Protein AF-K1XRM5-F1 (afdb_monomer_lite)

Structure (mmCIF, N/CA/C/O backbone):
data_AF-K1XRM5-F1
#
_entry.id   AF-K1XRM5-F1
#
loop_
_atom_site.group_PDB
_atom_site.id
_atom_site.type_symbol
_atom_site.label_atom_id
_atom_site.label_alt_id
_atom_site.label_comp_id
_atom_site.label_asym_id
_atom_site.label_entity_id
_atom_site.label_seq_id
_atom_site.pdbx_PDB_ins_code
_atom_site.Cartn_x
_atom_site.Cartn_y
_atom_site.Cartn_z
_atom_site.occupancy
_atom_site.B_iso_or_equiv
_atom_site.auth_seq_id
_atom_site.auth_comp_id
_atom_site.auth_asym_id
_atom_site.auth_atom_id
_atom_site.pdbx_PDB_model_num
ATOM 1 N N . MET A 1 1 ? 15.473 -50.282 -46.578 1.00 41.94 1 MET A N 1
ATOM 2 C CA . MET A 1 1 ? 15.003 -48.894 -46.400 1.00 41.94 1 MET A CA 1
ATOM 3 C C . MET A 1 1 ? 13.535 -48.854 -46.760 1.00 41.94 1 MET A C 1
ATOM 5 O O . MET A 1 1 ? 13.214 -49.266 -47.862 1.00 41.94 1 MET A O 1
ATOM 9 N N . ILE A 1 2 ? 12.675 -48.417 -45.845 1.00 42.09 2 ILE A N 1
ATOM 10 C CA . ILE A 1 2 ? 11.669 -47.370 -46.072 1.00 42.09 2 ILE A CA 1
ATOM 11 C C . ILE A 1 2 ? 11.042 -47.088 -44.710 1.00 42.09 2 ILE A C 1
ATOM 13 O O . ILE A 1 2 ? 10.587 -47.981 -43.998 1.00 42.09 2 ILE A O 1
ATOM 17 N N . PHE A 1 3 ? 11.195 -45.829 -44.333 1.00 50.41 3 PHE A N 1
ATOM 18 C CA . PHE A 1 3 ? 10.871 -45.258 -43.048 1.00 50.41 3 PHE A CA 1
ATOM 19 C C . PHE A 1 3 ? 9.370 -44.983 -42.965 1.00 50.41 3 PHE A C 1
ATOM 21 O O . PHE A 1 3 ? 8.718 -44.648 -43.951 1.00 50.41 3 PHE A O 1
ATOM 28 N N . VAL A 1 4 ? 8.854 -45.148 -41.756 1.00 50.28 4 VAL A N 1
ATOM 29 C CA . VAL A 1 4 ? 7.488 -44.854 -41.327 1.00 50.28 4 VAL A CA 1
ATOM 30 C C . VAL A 1 4 ? 7.126 -43.406 -41.687 1.00 50.28 4 VAL A C 1
ATOM 32 O O . VAL A 1 4 ? 7.757 -42.468 -41.205 1.00 50.28 4 VAL A O 1
ATOM 35 N N . ASN A 1 5 ? 6.099 -43.223 -42.522 1.00 47.03 5 ASN A N 1
ATOM 36 C CA . ASN A 1 5 ? 5.488 -41.919 -42.784 1.00 47.03 5 ASN A CA 1
ATOM 37 C C . ASN A 1 5 ? 4.658 -41.505 -41.564 1.00 47.03 5 ASN A C 1
ATOM 39 O O . ASN A 1 5 ? 3.492 -41.870 -41.438 1.00 47.03 5 ASN A O 1
ATOM 43 N N . ALA A 1 6 ? 5.270 -40.741 -40.666 1.00 54.03 6 ALA A N 1
ATOM 44 C CA . ALA A 1 6 ? 4.614 -40.158 -39.506 1.00 54.03 6 ALA A CA 1
ATOM 45 C C . ALA A 1 6 ? 4.698 -38.635 -39.576 1.00 54.03 6 ALA A C 1
ATOM 47 O O . ALA A 1 6 ? 5.482 -38.038 -38.851 1.00 54.03 6 ALA A O 1
ATOM 48 N N . ILE A 1 7 ? 3.913 -37.993 -40.446 1.00 51.50 7 ILE A N 1
ATOM 49 C CA . ILE A 1 7 ? 3.671 -36.548 -40.329 1.00 51.50 7 ILE A CA 1
ATOM 50 C C . ILE A 1 7 ? 2.232 -36.240 -40.753 1.00 51.50 7 ILE A C 1
ATOM 52 O O . ILE A 1 7 ? 1.953 -35.826 -41.875 1.00 51.50 7 ILE A O 1
ATOM 56 N N . VAL A 1 8 ? 1.297 -36.451 -39.826 1.00 46.53 8 VAL A N 1
ATOM 57 C CA . VAL A 1 8 ? 0.005 -35.761 -39.852 1.00 46.53 8 VAL A CA 1
ATOM 58 C C . VAL A 1 8 ? 0.297 -34.323 -39.432 1.00 46.53 8 VAL A C 1
ATOM 60 O O . VAL A 1 8 ? 0.445 -34.020 -38.250 1.00 46.53 8 VAL A O 1
ATOM 63 N N . ALA A 1 9 ? 0.467 -33.448 -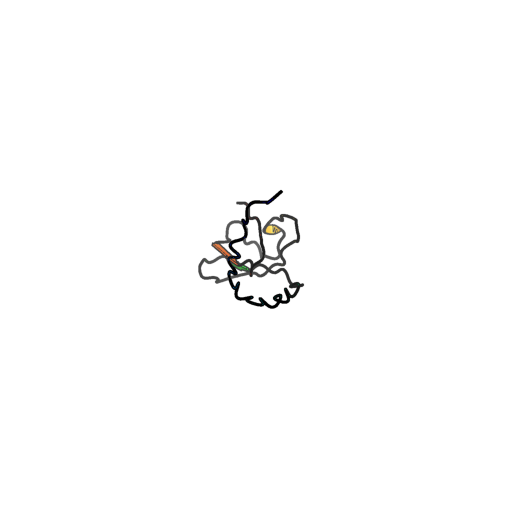40.420 1.00 42.41 9 ALA A N 1
ATOM 64 C CA . ALA A 1 9 ? 0.631 -32.016 -40.223 1.00 42.41 9 ALA A CA 1
ATOM 65 C C . ALA A 1 9 ? -0.708 -31.410 -39.774 1.00 42.41 9 ALA A C 1
ATOM 67 O O . ALA A 1 9 ? -1.519 -30.965 -40.584 1.00 42.41 9 ALA A O 1
ATOM 68 N N . ALA A 1 10 ? -0.954 -31.416 -38.465 1.00 45.06 10 ALA A N 1
ATOM 69 C CA . ALA A 1 10 ? -1.996 -30.607 -37.853 1.00 45.06 10 ALA A CA 1
ATOM 70 C C . ALA A 1 10 ? -1.551 -29.136 -37.885 1.00 45.06 10 ALA A C 1
ATOM 72 O O . ALA A 1 10 ? -0.864 -28.653 -36.987 1.00 45.06 10 ALA A O 1
ATOM 73 N N . ALA A 1 11 ? -1.914 -28.425 -38.951 1.00 44.50 11 ALA A N 1
ATOM 74 C CA . ALA A 1 11 ? -1.782 -26.977 -39.020 1.00 44.50 11 ALA A CA 1
ATOM 75 C C . ALA A 1 11 ? -2.887 -26.339 -38.163 1.00 44.50 11 ALA A C 1
ATOM 77 O O . ALA A 1 11 ? -3.964 -26.001 -38.651 1.00 44.50 11 ALA A O 1
ATOM 78 N N . LEU A 1 12 ? -2.632 -26.203 -36.861 1.00 43.72 12 LEU A N 1
ATOM 79 C CA . LEU A 1 12 ? -3.431 -25.342 -35.999 1.00 43.72 12 LEU A CA 1
ATOM 80 C C . LEU A 1 12 ? -3.073 -23.895 -36.363 1.00 43.72 12 LEU A C 1
ATOM 82 O O . LEU A 1 12 ? -2.015 -23.392 -35.986 1.00 43.72 12 LEU A O 1
ATOM 86 N N . ALA A 1 13 ? -3.929 -23.253 -37.155 1.00 44.94 13 ALA A N 1
ATOM 87 C CA . ALA A 1 13 ? -3.854 -21.831 -37.454 1.00 44.94 13 ALA A CA 1
ATOM 88 C C . ALA A 1 13 ? -4.023 -21.038 -36.148 1.00 44.94 13 ALA A C 1
ATOM 90 O O . ALA A 1 13 ? -5.131 -20.703 -35.735 1.00 44.94 13 ALA A O 1
ATOM 91 N N . ALA A 1 14 ? -2.908 -20.787 -35.464 1.00 42.59 14 ALA A N 1
ATOM 92 C CA . ALA A 1 14 ? -2.851 -19.899 -34.322 1.00 42.59 14 ALA A CA 1
ATOM 93 C C . ALA A 1 14 ? -3.034 -18.470 -34.838 1.00 42.59 14 ALA A C 1
ATOM 95 O O . ALA A 1 14 ? -2.126 -17.862 -35.404 1.00 42.59 14 ALA A O 1
ATOM 96 N N . SER A 1 15 ? -4.247 -17.955 -3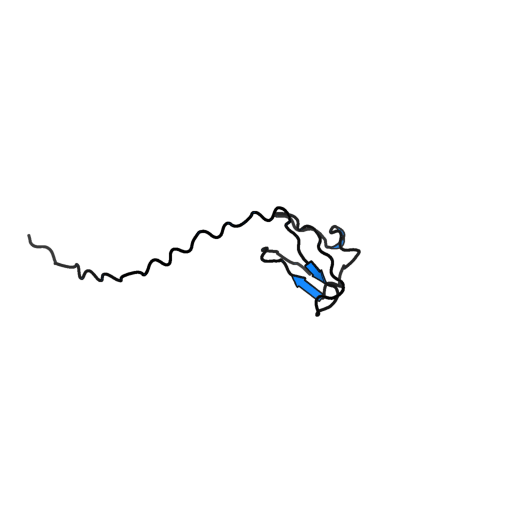4.672 1.00 41.19 15 SER A N 1
ATOM 97 C CA . SER A 1 15 ? -4.579 -16.540 -34.757 1.00 41.19 15 SER A CA 1
ATOM 98 C C . SER A 1 15 ? -3.599 -15.739 -33.899 1.00 41.19 15 SER A C 1
ATOM 100 O O . SER A 1 15 ? -3.694 -15.717 -32.672 1.00 41.19 15 SER A O 1
ATOM 102 N N . ILE A 1 16 ? -2.627 -15.112 -34.559 1.00 47.88 16 ILE A N 1
ATOM 103 C CA . ILE A 1 16 ? -1.686 -14.176 -33.955 1.00 47.88 16 ILE A CA 1
ATOM 104 C C . ILE A 1 16 ? -2.453 -12.925 -33.538 1.00 47.88 16 ILE A C 1
ATOM 106 O O . ILE A 1 16 ? -2.628 -11.980 -34.303 1.00 47.88 16 ILE A O 1
ATOM 110 N N . VAL A 1 17 ? -2.925 -12.920 -32.294 1.00 48.28 17 VAL A N 1
ATOM 111 C CA . VAL A 1 17 ? -3.232 -11.673 -31.602 1.00 48.28 17 VAL A CA 1
ATOM 112 C C . VAL A 1 17 ? -1.890 -10.976 -31.430 1.00 48.28 17 VAL A C 1
ATOM 114 O O . VAL A 1 17 ? -1.105 -11.322 -30.549 1.00 48.28 17 VAL A O 1
ATOM 117 N N . THR A 1 18 ? -1.586 -10.026 -32.312 1.00 54.06 18 THR A N 1
ATOM 118 C CA . THR A 1 18 ? -0.480 -9.096 -32.105 1.00 54.06 18 THR A CA 1
ATOM 119 C C . THR A 1 18 ? -0.869 -8.207 -30.930 1.00 54.06 18 THR A C 1
ATOM 121 O O . THR A 1 18 ? -1.416 -7.119 -31.109 1.00 54.06 18 THR A O 1
ATOM 124 N N . ALA A 1 19 ? -0.651 -8.699 -29.710 1.00 47.47 19 ALA A N 1
ATOM 125 C CA . ALA A 1 19 ? -0.632 -7.864 -28.529 1.00 47.47 19 ALA A CA 1
ATOM 126 C C . ALA A 1 19 ? 0.500 -6.860 -28.756 1.00 47.47 19 ALA A C 1
ATOM 128 O O . ALA A 1 19 ? 1.680 -7.201 -28.657 1.00 47.47 19 ALA A O 1
ATOM 129 N N . ALA A 1 20 ? 0.139 -5.643 -29.168 1.00 54.59 20 ALA A N 1
ATOM 130 C CA . ALA A 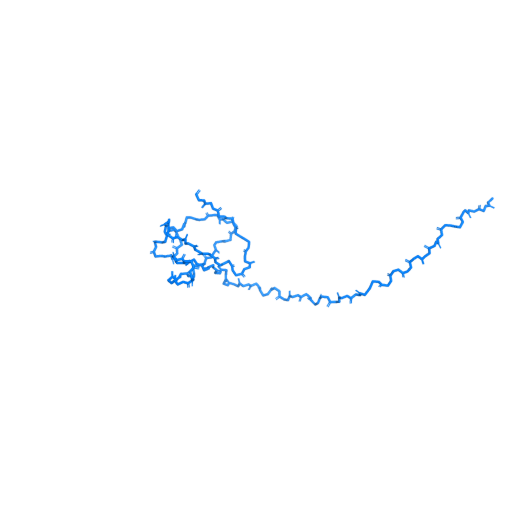1 20 ? 1.083 -4.544 -29.208 1.00 54.59 20 ALA A CA 1
ATOM 131 C C . ALA A 1 20 ? 1.742 -4.481 -27.823 1.00 54.59 20 ALA A C 1
ATOM 133 O O . ALA A 1 20 ? 1.016 -4.558 -26.825 1.00 54.59 20 ALA A O 1
ATOM 134 N N . PRO A 1 21 ? 3.080 -4.387 -27.732 1.00 50.91 21 PRO A N 1
ATOM 135 C CA . PRO A 1 21 ? 3.727 -4.214 -26.448 1.00 50.91 21 PRO A CA 1
ATOM 136 C C . PRO A 1 21 ? 3.120 -2.959 -25.836 1.00 50.91 21 PRO A C 1
ATOM 138 O O . PRO A 1 21 ? 3.292 -1.855 -26.361 1.00 50.91 21 PRO A O 1
ATOM 141 N N . ALA A 1 22 ? 2.339 -3.136 -24.768 1.00 50.50 22 ALA A N 1
ATOM 142 C CA . ALA A 1 22 ? 1.901 -2.020 -23.963 1.00 50.50 22 ALA A CA 1
ATOM 143 C C . ALA A 1 22 ? 3.191 -1.304 -23.586 1.00 50.50 22 ALA A C 1
ATOM 145 O O . ALA A 1 22 ? 4.064 -1.898 -22.951 1.00 50.50 22 ALA A O 1
ATOM 146 N N . LYS A 1 23 ? 3.363 -0.067 -24.064 1.00 46.12 23 LYS A N 1
ATOM 147 C CA . LYS A 1 23 ? 4.401 0.809 -23.543 1.00 46.12 23 LYS A CA 1
ATOM 148 C C . LYS A 1 23 ? 4.112 0.893 -22.053 1.00 46.12 23 LYS A C 1
ATOM 150 O O . LYS A 1 23 ? 3.224 1.633 -21.639 1.00 46.12 23 LYS A O 1
ATOM 155 N N . VAL A 1 24 ? 4.811 0.082 -21.265 1.00 47.91 24 VAL A N 1
ATOM 156 C CA . VAL A 1 24 ? 4.889 0.246 -19.825 1.00 47.91 24 VAL A CA 1
ATOM 157 C C . VAL A 1 24 ? 5.651 1.547 -19.685 1.00 47.91 24 VAL A C 1
ATOM 159 O O . VAL A 1 24 ? 6.878 1.570 -19.719 1.00 47.91 24 VAL A O 1
ATOM 162 N N . ALA A 1 25 ? 4.914 2.658 -19.677 1.00 50.19 25 ALA A N 1
ATOM 163 C CA . ALA A 1 25 ? 5.451 3.910 -19.205 1.00 50.19 25 ALA A CA 1
ATOM 164 C C . ALA A 1 25 ? 6.021 3.571 -17.833 1.00 50.19 25 ALA A C 1
ATOM 166 O O . ALA A 1 25 ? 5.279 3.149 -16.942 1.00 50.19 25 ALA A O 1
ATOM 167 N N . ILE A 1 26 ? 7.345 3.638 -17.714 1.00 50.31 26 ILE A N 1
ATOM 168 C CA . ILE A 1 26 ? 8.018 3.595 -16.428 1.00 50.31 26 ILE A CA 1
ATOM 169 C C . ILE A 1 26 ? 7.371 4.748 -15.672 1.00 50.31 26 ILE A C 1
ATOM 171 O O . ILE A 1 26 ? 7.604 5.910 -15.997 1.00 50.31 26 ILE A O 1
ATOM 175 N N . ARG A 1 27 ? 6.425 4.436 -14.781 1.00 54.06 27 ARG A N 1
ATOM 176 C CA . ARG A 1 27 ? 5.797 5.441 -13.936 1.00 54.06 27 ARG A CA 1
ATOM 177 C C . ARG A 1 27 ? 6.914 5.921 -13.027 1.00 54.06 27 ARG A C 1
ATOM 179 O O . ARG A 1 27 ? 7.237 5.248 -12.053 1.00 54.06 27 ARG A O 1
ATOM 186 N N . GLU A 1 28 ? 7.548 7.029 -13.407 1.00 56.12 28 GLU A N 1
ATOM 187 C CA . GLU A 1 28 ? 8.567 7.686 -12.583 1.00 56.12 28 GLU A CA 1
ATOM 188 C C . GLU A 1 28 ? 7.997 8.021 -11.197 1.00 56.12 28 GLU A C 1
ATOM 190 O O . GLU A 1 28 ? 8.704 7.955 -10.196 1.00 56.12 28 GLU A O 1
ATOM 195 N N . ASP A 1 29 ? 6.677 8.206 -11.121 1.00 61.69 29 ASP A N 1
ATOM 196 C CA . ASP A 1 29 ? 5.913 8.270 -9.883 1.00 61.69 29 ASP A CA 1
ATOM 197 C C . ASP A 1 29 ? 5.378 6.887 -9.470 1.00 61.69 29 ASP A C 1
ATOM 199 O O . ASP A 1 29 ? 4.230 6.522 -9.747 1.00 61.69 29 ASP A O 1
ATOM 203 N N . ARG A 1 30 ? 6.196 6.106 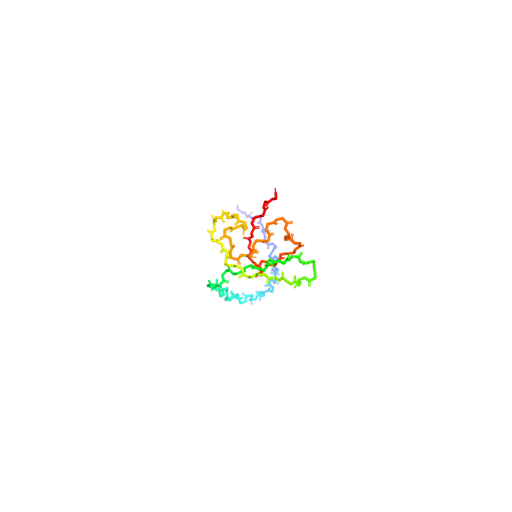-8.757 1.00 76.94 30 ARG A N 1
ATOM 204 C CA . ARG A 1 30 ? 5.717 4.929 -8.012 1.00 76.94 30 ARG A CA 1
ATOM 205 C C . ARG A 1 30 ? 4.948 5.399 -6.785 1.00 76.94 30 ARG A C 1
ATOM 207 O O . ARG A 1 30 ? 5.493 5.401 -5.695 1.00 76.94 30 ARG A O 1
ATOM 214 N N . LYS A 1 31 ? 3.710 5.844 -6.944 1.00 86.44 31 LYS A N 1
ATOM 215 C CA . LYS A 1 31 ? 2.853 6.229 -5.816 1.00 86.44 31 LYS A CA 1
ATOM 216 C C . LYS A 1 31 ? 1.924 5.076 -5.462 1.00 86.44 31 LYS A C 1
ATOM 218 O O . LYS A 1 31 ? 1.479 4.347 -6.346 1.00 86.44 31 LYS A O 1
ATOM 223 N N . ILE A 1 32 ? 1.645 4.917 -4.176 1.00 87.44 32 ILE A N 1
ATOM 224 C CA . ILE A 1 32 ? 0.560 4.067 -3.674 1.00 87.44 32 ILE A CA 1
ATOM 225 C C . ILE A 1 32 ? -0.440 4.946 -2.945 1.00 87.44 32 ILE A C 1
ATOM 227 O O . ILE A 1 32 ? -0.053 5.952 -2.364 1.00 87.44 32 ILE A O 1
ATOM 231 N N . LYS A 1 33 ? -1.713 4.567 -2.944 1.00 89.31 33 LYS A N 1
ATOM 232 C CA . LYS A 1 33 ? -2.761 5.280 -2.222 1.00 89.31 33 LYS A CA 1
ATOM 233 C C . LYS A 1 33 ? -3.149 4.502 -0.975 1.00 89.31 33 LYS A C 1
ATOM 235 O O . LYS A 1 33 ? -3.659 3.388 -1.058 1.00 89.31 33 LYS A O 1
ATOM 240 N N . LEU A 1 34 ? -2.917 5.114 0.179 1.00 89.06 34 LEU A N 1
ATOM 241 C CA . LEU A 1 34 ? -3.237 4.571 1.495 1.00 89.06 34 LEU A CA 1
ATOM 242 C C . LEU A 1 34 ? -4.404 5.356 2.081 1.00 89.06 34 LEU A C 1
ATOM 244 O O . LEU A 1 34 ? -4.347 6.582 2.146 1.00 89.06 34 LEU A O 1
ATOM 248 N N . CYS A 1 35 ? -5.459 4.668 2.505 1.00 89.38 35 CYS A N 1
ATOM 249 C CA . CYS A 1 35 ? -6.676 5.298 3.007 1.00 89.38 35 CYS A CA 1
ATOM 250 C C . CYS A 1 35 ? -7.019 4.805 4.409 1.00 89.38 35 CYS A C 1
ATOM 252 O O . CYS A 1 35 ? -6.959 3.607 4.702 1.00 89.38 35 CYS A O 1
ATOM 254 N N . LYS A 1 36 ? -7.451 5.741 5.261 1.00 88.81 36 LYS A N 1
ATOM 255 C CA . LYS A 1 36 ? -7.947 5.417 6.603 1.00 88.81 36 LYS A CA 1
ATOM 256 C C . LYS A 1 36 ? -9.328 4.758 6.580 1.00 88.81 36 LYS A C 1
ATOM 258 O O . LYS A 1 36 ? -9.650 3.964 7.455 1.00 88.81 36 LYS A O 1
ATOM 263 N N . ASP A 1 37 ? -10.146 5.096 5.588 1.00 86.50 37 ASP A N 1
ATOM 264 C CA . ASP A 1 37 ? -11.512 4.593 5.427 1.00 86.50 37 ASP A CA 1
ATOM 265 C C . ASP A 1 37 ? -11.585 3.526 4.322 1.00 86.50 37 ASP A C 1
ATOM 267 O O . ASP A 1 37 ? -10.854 3.597 3.331 1.00 86.50 37 ASP A O 1
ATOM 271 N N . LYS A 1 38 ? -12.511 2.572 4.465 1.00 85.06 38 LYS A N 1
ATOM 272 C CA . LYS A 1 38 ? -12.792 1.531 3.463 1.00 85.06 38 LYS A CA 1
ATOM 273 C C . LYS A 1 38 ? -13.407 2.078 2.174 1.00 85.06 38 LYS A C 1
ATOM 275 O O . LYS A 1 38 ? -13.337 1.437 1.134 1.00 85.06 38 LYS A O 1
ATOM 280 N N . ASN A 1 39 ? -13.992 3.270 2.233 1.00 86.56 39 ASN A N 1
ATOM 281 C CA . ASN A 1 39 ? -14.608 3.935 1.087 1.00 86.56 39 ASN A CA 1
ATOM 282 C C . ASN A 1 39 ? -13.625 4.817 0.299 1.00 86.56 39 ASN A C 1
ATOM 284 O O . ASN A 1 39 ? -14.059 5.704 -0.430 1.00 86.56 39 ASN A O 1
ATOM 288 N N . TYR A 1 40 ? -12.309 4.627 0.471 1.00 81.25 40 TYR A N 1
ATOM 289 C CA . TYR A 1 40 ? -11.267 5.459 -0.148 1.00 81.25 40 TYR A CA 1
ATOM 290 C C . TYR A 1 40 ? -11.394 6.958 0.179 1.00 81.25 40 TYR A C 1
ATOM 292 O O . TYR A 1 40 ? -11.030 7.824 -0.620 1.00 81.25 40 TYR A O 1
ATOM 300 N N . ASN A 1 41 ? -11.882 7.261 1.384 1.00 78.44 41 ASN A N 1
ATOM 301 C CA . ASN A 1 41 ? -11.926 8.608 1.942 1.00 78.44 41 ASN A CA 1
ATOM 302 C C . ASN A 1 41 ? -10.710 8.838 2.855 1.00 78.44 41 ASN A C 1
ATOM 304 O O . ASN A 1 41 ? -10.240 7.907 3.511 1.00 78.44 41 ASN A O 1
ATOM 308 N N . LYS A 1 42 ? -10.226 10.089 2.927 1.00 85.31 42 LYS A N 1
ATOM 309 C CA . LYS A 1 42 ? -9.041 10.493 3.717 1.00 85.31 42 LYS A CA 1
ATOM 310 C C . LYS A 1 42 ? -7.805 9.650 3.376 1.00 85.31 42 LYS A C 1
ATOM 312 O O . LYS A 1 42 ? -7.344 8.842 4.184 1.00 85.31 42 LYS A O 1
ATOM 317 N N . CYS A 1 43 ? -7.308 9.836 2.158 1.00 87.62 43 CYS A N 1
ATOM 318 C CA . CYS A 1 43 ? -6.164 9.102 1.642 1.00 87.62 43 CYS A CA 1
ATOM 319 C C . CYS A 1 43 ? -4.930 9.986 1.515 1.00 87.62 43 CYS A C 1
ATOM 321 O O . CYS A 1 43 ? -5.032 11.199 1.338 1.00 87.62 43 CYS A O 1
ATOM 323 N N . VAL A 1 44 ? -3.781 9.333 1.544 1.00 89.00 44 VAL A N 1
ATOM 324 C CA . VAL A 1 44 ? -2.469 9.903 1.261 1.00 89.00 44 VAL A CA 1
ATOM 325 C C . VAL A 1 44 ? -1.826 9.093 0.146 1.00 89.00 44 VAL A C 1
ATOM 327 O O . VAL A 1 44 ? -2.074 7.891 0.023 1.00 89.00 44 VAL A O 1
ATOM 330 N N . GLU A 1 45 ? -1.019 9.756 -0.675 1.00 90.00 45 GLU A N 1
ATOM 331 C CA . GLU A 1 45 ? -0.362 9.134 -1.826 1.00 90.00 45 GLU A CA 1
ATOM 332 C C . GLU A 1 45 ? 1.164 9.220 -1.711 1.00 90.00 45 GLU A C 1
ATOM 334 O O . GLU A 1 45 ? 1.799 9.987 -2.443 1.00 90.00 45 GLU A O 1
ATOM 339 N N . PRO A 1 46 ? 1.781 8.487 -0.764 1.00 87.75 46 PRO A N 1
ATOM 340 C CA . PRO A 1 46 ? 3.224 8.503 -0.617 1.00 87.75 46 PRO A CA 1
ATOM 341 C C . PRO A 1 46 ? 3.913 7.797 -1.788 1.00 87.75 46 PRO A C 1
ATOM 343 O O . PRO A 1 46 ? 3.351 6.934 -2.473 1.00 87.75 46 PRO A O 1
ATOM 346 N N . SER A 1 47 ? 5.185 8.142 -1.975 1.00 87.25 47 SER A N 1
ATOM 347 C CA . SER A 1 47 ? 6.059 7.432 -2.901 1.00 87.25 47 SER A CA 1
ATOM 348 C C . SER A 1 47 ? 6.432 6.063 -2.330 1.00 87.25 47 SER A C 1
ATOM 350 O O . SER A 1 47 ? 6.904 5.943 -1.201 1.00 87.25 47 SER A O 1
ATOM 352 N N . ALA A 1 48 ? 6.210 5.023 -3.121 1.00 84.56 48 ALA A N 1
ATOM 353 C CA . ALA A 1 48 ? 6.534 3.647 -2.821 1.00 84.56 48 ALA A CA 1
ATOM 354 C C . ALA A 1 48 ? 8.034 3.395 -3.058 1.00 84.56 48 ALA A C 1
ATOM 356 O O . ALA A 1 48 ? 8.540 3.595 -4.178 1.00 84.56 48 ALA A O 1
ATOM 357 N N . PRO A 1 49 ? 8.766 2.926 -2.035 1.00 81.94 49 PRO A N 1
ATOM 358 C CA . PRO A 1 49 ? 10.174 2.594 -2.184 1.00 81.94 49 PRO A CA 1
ATOM 359 C C . PRO A 1 49 ? 10.364 1.421 -3.156 1.00 81.94 49 PRO A C 1
ATOM 361 O O . PRO A 1 49 ? 9.541 0.510 -3.241 1.00 81.94 49 PRO A O 1
ATOM 364 N N . SER A 1 50 ? 11.466 1.427 -3.912 1.00 81.25 50 SER A N 1
ATOM 365 C CA . SER A 1 50 ? 11.843 0.282 -4.752 1.00 81.25 50 SER A CA 1
ATOM 366 C C . SER A 1 50 ? 12.592 -0.764 -3.956 1.00 81.25 50 SER A C 1
ATOM 368 O O . SER A 1 50 ? 13.626 -0.447 -3.374 1.00 81.25 50 SER A O 1
ATOM 370 N N . ASN A 1 51 ? 12.155 -2.019 -4.072 1.00 81.31 51 ASN A N 1
ATOM 371 C CA . ASN A 1 51 ? 12.885 -3.211 -3.623 1.00 81.31 51 ASN A CA 1
ATOM 372 C C . ASN A 1 51 ? 13.259 -3.220 -2.133 1.00 81.31 51 ASN A C 1
ATOM 374 O O . ASN A 1 51 ? 14.096 -4.017 -1.714 1.00 81.31 51 ASN A O 1
ATOM 378 N N . THR A 1 52 ? 12.646 -2.359 -1.327 1.00 85.25 52 THR A N 1
ATOM 379 C CA . THR A 1 52 ? 12.845 -2.304 0.117 1.00 85.25 52 THR A CA 1
ATOM 380 C C . THR A 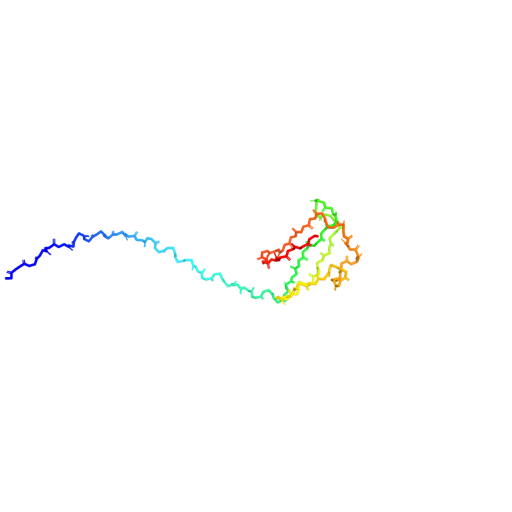1 52 ? 11.497 -2.212 0.808 1.00 85.25 52 THR A C 1
ATOM 382 O O . THR A 1 52 ? 10.531 -1.674 0.268 1.00 85.25 52 THR A O 1
ATOM 385 N N . CYS A 1 53 ? 11.428 -2.772 2.012 1.00 85.94 53 CYS A N 1
ATOM 386 C CA . CYS A 1 53 ? 10.292 -2.573 2.899 1.00 85.94 53 CYS A CA 1
ATOM 387 C C . CYS A 1 53 ? 10.605 -1.381 3.802 1.00 85.94 53 CYS A C 1
ATOM 389 O O . CYS A 1 53 ? 11.711 -1.286 4.336 1.00 85.94 53 CYS A O 1
ATOM 391 N N . VAL A 1 54 ? 9.641 -0.482 3.968 1.00 87.19 54 VAL A N 1
ATOM 392 C CA . VAL A 1 54 ? 9.734 0.649 4.897 1.00 87.19 54 VAL A CA 1
ATOM 393 C C . VAL A 1 54 ? 8.543 0.614 5.836 1.00 87.19 54 VAL A C 1
ATOM 395 O O . VAL A 1 54 ? 7.486 0.086 5.488 1.00 87.19 54 VAL A O 1
ATOM 398 N N . ASN A 1 55 ? 8.721 1.177 7.025 1.00 85.44 55 ASN A N 1
ATOM 399 C CA . ASN A 1 55 ? 7.619 1.359 7.953 1.00 85.44 55 ASN A CA 1
ATOM 400 C C . ASN A 1 55 ? 6.682 2.467 7.435 1.00 85.44 55 ASN A C 1
ATOM 402 O O . ASN A 1 55 ? 7.139 3.434 6.817 1.00 85.44 55 ASN A O 1
ATOM 406 N N . THR A 1 56 ? 5.383 2.344 7.693 1.00 80.94 56 THR A N 1
ATOM 407 C CA . THR A 1 56 ? 4.370 3.347 7.338 1.00 80.94 56 THR A CA 1
ATOM 408 C C . THR A 1 56 ? 4.629 4.709 7.977 1.00 80.94 56 THR A C 1
ATOM 410 O O . THR A 1 56 ? 4.377 5.724 7.325 1.00 80.94 56 THR A O 1
ATOM 413 N N . ALA A 1 57 ? 5.258 4.742 9.156 1.00 79.75 57 ALA A N 1
ATOM 414 C CA . ALA A 1 57 ? 5.737 5.957 9.813 1.00 79.75 57 ALA A CA 1
ATOM 415 C C . ALA A 1 57 ? 6.824 6.703 9.018 1.00 79.75 57 ALA A C 1
ATOM 417 O O . ALA A 1 57 ? 7.003 7.907 9.178 1.00 79.75 57 ALA A O 1
ATOM 418 N N . SER A 1 58 ? 7.591 5.987 8.187 1.00 80.62 58 SER A N 1
ATOM 419 C CA . SER A 1 58 ? 8.653 6.560 7.345 1.00 80.62 58 SER A CA 1
ATOM 420 C C . SER A 1 58 ? 8.137 7.069 5.999 1.00 80.62 58 SER A C 1
ATOM 422 O O . SER A 1 58 ? 8.867 7.743 5.276 1.00 80.62 58 SER A O 1
ATOM 424 N N . LEU A 1 59 ? 6.901 6.722 5.641 1.00 79.12 59 LEU A N 1
ATOM 425 C CA . LEU A 1 59 ? 6.214 7.284 4.489 1.00 79.12 59 LEU A CA 1
ATOM 426 C C . LEU A 1 59 ? 5.562 8.607 4.918 1.00 79.12 59 LEU A C 1
ATOM 428 O O . LEU A 1 59 ? 5.110 8.726 6.055 1.00 79.12 59 LEU A O 1
ATOM 432 N N . ASP A 1 60 ? 5.462 9.573 4.001 1.00 77.88 60 ASP A N 1
ATOM 433 C CA . ASP A 1 60 ? 4.759 10.858 4.191 1.00 77.88 60 ASP A CA 1
ATOM 434 C C . ASP A 1 60 ? 3.229 10.646 4.293 1.00 77.88 60 ASP A C 1
ATOM 436 O O . ASP A 1 60 ? 2.430 11.080 3.465 1.00 77.88 60 ASP A O 1
ATOM 440 N N . THR A 1 61 ? 2.805 9.869 5.290 1.00 72.44 61 THR A N 1
ATOM 441 C CA . THR A 1 61 ? 1.431 9.388 5.463 1.00 72.44 61 THR A CA 1
ATOM 442 C C . THR A 1 61 ? 0.657 10.179 6.503 1.00 72.44 61 THR A C 1
ATOM 444 O O . THR A 1 61 ? -0.547 9.988 6.635 1.00 72.44 61 THR A O 1
ATOM 447 N N . GLY A 1 62 ? 1.314 11.076 7.244 1.00 73.06 62 GLY A N 1
ATOM 448 C CA . GLY A 1 62 ? 0.662 11.829 8.313 1.00 73.06 62 GLY A CA 1
ATOM 449 C C . GLY A 1 62 ? 0.187 10.944 9.471 1.00 73.06 62 GLY A C 1
ATOM 450 O O . GLY A 1 62 ? -0.822 11.269 10.091 1.00 73.06 62 GLY A O 1
ATOM 451 N N . ASN A 1 63 ? 0.916 9.856 9.764 1.00 69.94 63 ASN A N 1
ATOM 452 C CA . ASN A 1 63 ? 0.659 8.932 10.874 1.00 69.94 63 ASN A CA 1
ATOM 453 C C . ASN A 1 63 ? -0.612 8.074 10.692 1.00 69.94 63 ASN A C 1
ATOM 455 O O . ASN A 1 63 ? -1.551 8.114 11.492 1.00 69.94 63 ASN A O 1
ATOM 459 N N . LEU A 1 64 ? -0.644 7.299 9.602 1.00 76.50 64 LEU A N 1
ATOM 460 C CA . LEU A 1 64 ? -1.676 6.284 9.348 1.00 76.50 64 LEU A CA 1
ATOM 461 C C . LEU A 1 64 ? -1.348 4.913 9.962 1.00 76.50 64 LEU A C 1
ATOM 463 O O . LEU A 1 64 ? -2.005 3.930 9.611 1.00 76.50 64 LEU A O 1
ATOM 467 N N . ASP A 1 65 ? -0.369 4.839 10.865 1.00 78.62 65 ASP A N 1
ATOM 468 C CA . ASP A 1 65 ? -0.004 3.598 11.552 1.00 78.62 65 ASP A CA 1
ATOM 469 C C . ASP A 1 65 ? -1.245 2.976 12.210 1.00 78.62 65 ASP A C 1
ATOM 471 O O . ASP A 1 65 ? -2.052 3.674 12.837 1.00 78.62 65 ASP A O 1
ATOM 475 N N . ASP A 1 66 ? -1.438 1.679 11.959 1.00 81.56 66 ASP A N 1
ATOM 476 C CA . ASP A 1 66 ? -2.588 0.857 12.372 1.00 81.56 66 ASP A CA 1
ATOM 477 C C . ASP A 1 66 ? -3.978 1.373 11.957 1.00 81.56 66 ASP A C 1
ATOM 479 O O . ASP A 1 66 ? -5.012 0.877 12.407 1.00 81.56 66 ASP A O 1
ATOM 483 N N . GLN A 1 67 ? -4.036 2.371 11.076 1.00 85.81 67 GLN A N 1
ATOM 484 C CA . GLN A 1 67 ? -5.279 3.017 10.653 1.00 85.81 67 GLN A CA 1
ATOM 485 C C . GLN A 1 67 ? -5.595 2.789 9.176 1.00 85.81 67 GLN A C 1
ATOM 487 O O . GLN A 1 67 ? -6.659 3.204 8.715 1.00 85.81 67 GLN A O 1
ATOM 492 N N . ILE A 1 68 ? -4.701 2.142 8.425 1.00 88.12 68 ILE A N 1
ATOM 493 C CA . ILE A 1 68 ? -4.913 1.829 7.010 1.00 88.12 68 ILE A CA 1
ATOM 494 C C . ILE A 1 68 ? -6.016 0.776 6.897 1.00 88.12 68 ILE A C 1
ATOM 496 O O . ILE A 1 68 ? -5.840 -0.382 7.264 1.00 88.12 68 ILE A O 1
ATOM 500 N N . SER A 1 69 ? -7.153 1.183 6.340 1.00 89.75 69 SER A N 1
ATOM 501 C CA . SER A 1 69 ? -8.280 0.282 6.072 1.00 89.75 69 SER A CA 1
ATOM 502 C C . SER A 1 69 ? -8.390 -0.100 4.599 1.00 89.75 69 SER A C 1
ATOM 504 O O . SER A 1 69 ? -9.134 -1.020 4.257 1.00 89.75 69 SER A O 1
ATOM 506 N N . SER A 1 70 ? -7.709 0.619 3.703 1.00 89.31 70 SER A N 1
ATOM 507 C CA . SER A 1 70 ? -7.709 0.344 2.263 1.00 89.31 70 SER A CA 1
ATOM 508 C C . SER A 1 70 ? -6.430 0.827 1.589 1.00 89.31 70 SER A C 1
ATOM 510 O O . SER A 1 70 ? -5.845 1.837 1.983 1.00 89.31 70 SER A O 1
ATOM 512 N N . LEU A 1 71 ? -6.023 0.093 0.553 1.00 88.88 71 LEU A N 1
ATOM 513 C CA . LEU A 1 71 ? -4.818 0.324 -0.237 1.00 88.88 71 LEU A CA 1
ATOM 514 C C . LEU A 1 71 ? -5.149 0.188 -1.726 1.00 88.88 71 LEU A C 1
ATOM 516 O O . LEU A 1 71 ? -5.843 -0.746 -2.127 1.00 88.88 71 LEU A O 1
ATOM 520 N N . ASP A 1 72 ? -4.595 1.082 -2.536 1.00 89.19 72 ASP A N 1
ATOM 521 C CA . ASP A 1 72 ? -4.505 0.936 -3.987 1.00 89.19 72 ASP A CA 1
ATOM 522 C C . ASP A 1 72 ? -3.038 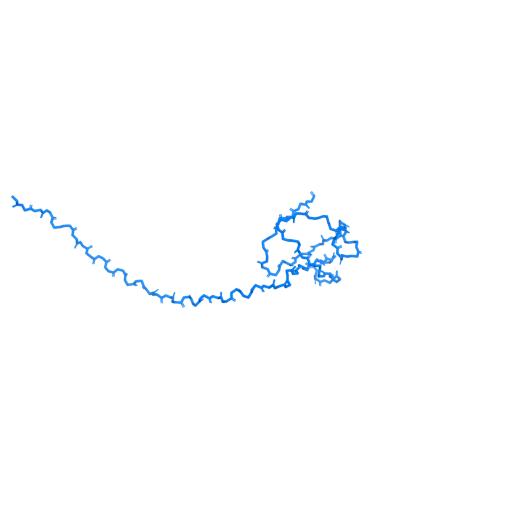1.092 -4.411 1.00 89.19 72 ASP A C 1
ATOM 524 O O . ASP A 1 72 ? -2.406 2.124 -4.176 1.00 89.19 72 ASP A O 1
ATOM 528 N N . THR A 1 73 ? -2.467 0.037 -4.994 1.00 87.81 73 THR A N 1
ATOM 529 C CA . THR A 1 73 ? -1.076 0.035 -5.471 1.00 87.81 73 THR A CA 1
ATOM 530 C C . THR A 1 73 ? -0.941 0.562 -6.898 1.00 87.81 73 THR A C 1
ATOM 532 O O . THR A 1 73 ? 0.162 0.587 -7.443 1.00 87.81 73 THR A O 1
ATOM 535 N N . TYR A 1 74 ? -2.053 0.923 -7.543 1.00 88.00 74 TYR A N 1
ATOM 536 C CA . TYR A 1 74 ? -2.127 1.320 -8.942 1.00 88.00 74 TYR A CA 1
ATOM 537 C C . TYR A 1 74 ? -1.463 0.316 -9.903 1.00 88.00 74 TYR A C 1
ATOM 539 O O . TYR A 1 74 ? -0.966 0.696 -10.964 1.00 88.00 74 TYR A O 1
ATOM 547 N N . GLY A 1 75 ? -1.452 -0.974 -9.552 1.00 84.62 75 GLY A N 1
ATOM 548 C CA . GLY A 1 75 ? -0.823 -2.036 -10.344 1.00 84.62 75 GLY A CA 1
ATOM 549 C C . GLY A 1 75 ? 0.645 -2.315 -10.004 1.00 84.62 75 GLY A C 1
ATOM 550 O O . GLY A 1 75 ? 1.276 -3.119 -10.686 1.00 84.62 75 GLY A O 1
ATOM 551 N N . LEU A 1 76 ? 1.199 -1.691 -8.959 1.00 84.19 76 LEU A N 1
ATOM 552 C CA . LEU A 1 76 ? 2.492 -2.087 -8.400 1.00 84.19 76 LEU A CA 1
ATOM 553 C C . LEU A 1 76 ? 2.362 -3.402 -7.619 1.00 84.19 76 LEU A C 1
ATOM 555 O O . LEU A 1 76 ? 1.367 -3.645 -6.931 1.00 84.19 76 LEU A O 1
ATOM 559 N N . THR A 1 77 ? 3.395 -4.239 -7.699 1.00 84.56 77 THR A N 1
ATOM 560 C CA . THR A 1 77 ? 3.538 -5.423 -6.847 1.00 84.56 77 THR A CA 1
ATOM 561 C C . THR A 1 77 ? 4.185 -5.005 -5.530 1.00 84.56 77 THR A C 1
ATOM 563 O O . THR A 1 77 ? 5.341 -4.586 -5.515 1.00 84.56 77 THR A O 1
ATOM 566 N N . CYS A 1 78 ? 3.441 -5.109 -4.429 1.00 82.44 78 CYS A N 1
ATOM 567 C CA . CYS A 1 78 ? 3.903 -4.751 -3.089 1.00 82.44 78 CYS A CA 1
ATOM 568 C C . CYS A 1 78 ? 3.756 -5.945 -2.140 1.00 82.44 78 CYS A C 1
ATOM 570 O O . CYS A 1 78 ? 2.791 -6.701 -2.238 1.00 82.44 78 CYS A O 1
ATOM 572 N N . PHE A 1 79 ? 4.691 -6.076 -1.199 1.00 86.62 79 PHE A N 1
ATOM 573 C CA . PHE A 1 79 ? 4.584 -6.999 -0.069 1.00 86.62 79 PHE A CA 1
ATOM 574 C C . PHE A 1 79 ? 4.234 -6.194 1.179 1.00 86.62 79 PHE A C 1
ATOM 576 O O . PHE A 1 79 ? 4.881 -5.185 1.458 1.00 86.62 79 PHE A O 1
ATOM 583 N N . ILE A 1 80 ? 3.195 -6.619 1.893 1.00 84.06 80 ILE A N 1
ATOM 584 C CA . ILE A 1 80 ? 2.651 -5.910 3.053 1.00 84.06 80 ILE A CA 1
ATOM 585 C C . ILE A 1 80 ? 2.725 -6.852 4.243 1.00 84.06 80 ILE A C 1
ATOM 587 O O . ILE A 1 80 ? 2.360 -8.022 4.133 1.00 84.06 80 ILE A O 1
ATOM 591 N N . TYR A 1 81 ? 3.185 -6.316 5.365 1.00 82.44 81 TYR A N 1
ATOM 592 C CA . TYR A 1 81 ? 3.311 -7.022 6.630 1.00 82.44 81 TYR A CA 1
ATOM 593 C C . TYR A 1 81 ? 2.510 -6.251 7.680 1.00 82.44 81 TYR A C 1
ATOM 595 O O . TYR A 1 81 ? 2.493 -5.019 7.640 1.00 82.44 81 TYR A O 1
ATOM 603 N N . ALA A 1 82 ? 1.827 -6.985 8.553 1.00 73.69 82 ALA A N 1
ATOM 604 C CA . ALA A 1 82 ? 1.028 -6.472 9.661 1.00 73.69 82 ALA A CA 1
ATOM 605 C C . ALA A 1 82 ? 1.608 -6.981 10.982 1.00 73.69 82 ALA A C 1
ATOM 607 O O . ALA A 1 82 ? 2.134 -8.121 10.973 1.00 73.69 82 ALA A O 1
#

Foldseek 3Di:
DDDDPPDPPPPPPPPPPPPPPPPPPPPPQQWKWFALDPVSPRIDTWGDDPPDDDDPVPTPGVPCVVRGPDIDRVPDDDDDDD

pLDDT: mean 71.38, std 17.57, range [41.19, 90.0]

Radius of gyration: 24.48 Å; chains: 1; bounding box: 30×61×59 Å

Secondary structure (DSSP, 8-state):
---------------------------S--B-EEESSTTS-SEE-PBPPSS----GGGSSSSS-TTT--EEE-TT-------

Sequence (82 aa):
MIFVNAIVAAALAASIVTAAPAKVAIREDRKIKLCKDKNYNKCVEPSAPSNTCVNTASLDTGNLDDQISSLDTYGLTCFIYA

Organism: Marssonina brunnea f. sp. multigermtubi (strain MB_m1) (NCBI:txid1072389)